Protein AF-A0A0L0F466-F1 (afdb_monomer_lite)

Radius of gyration: 26.69 Å; chains: 1; bounding box: 43×55×83 Å

pLDDT: mean 70.44, std 19.94, range [28.17, 93.19]

InterPro domains:
  IPR032691 Mon2/Sec7/BIG1-like, HUS domain [PF12783] (44-148)

Structure (mmCIF, N/CA/C/O backbone):
data_AF-A0A0L0F466-F1
#
_entry.id   AF-A0A0L0F466-F1
#
loop_
_atom_site.group_PDB
_atom_site.id
_atom_site.type_symbol
_atom_site.label_atom_id
_atom_site.label_alt_id
_atom_site.label_comp_id
_atom_site.label_asym_id
_atom_site.label_entity_id
_atom_site.label_seq_id
_atom_site.pdbx_PDB_ins_code
_atom_site.Cartn_x
_atom_site.Cartn_y
_atom_site.Cartn_z
_atom_site.occupancy
_atom_site.B_iso_or_equiv
_atom_site.auth_seq_id
_atom_site.auth_comp_id
_atom_site.auth_asym_id
_atom_site.auth_atom_id
_atom_site.pdbx_PDB_model_num
ATOM 1 N N . MET A 1 1 ? -4.439 -43.661 -44.402 1.00 40.69 1 MET A N 1
ATOM 2 C CA . MET A 1 1 ? -5.051 -43.065 -43.198 1.00 40.69 1 MET A CA 1
ATOM 3 C C . MET A 1 1 ? -5.088 -41.559 -43.427 1.00 40.69 1 MET A C 1
ATOM 5 O O . MET A 1 1 ? -4.036 -40.973 -43.635 1.00 40.69 1 MET A O 1
ATOM 9 N N . GLN A 1 2 ? -6.296 -41.020 -43.601 1.00 36.75 2 GLN A N 1
ATOM 10 C CA . GLN A 1 2 ? -6.649 -39.651 -44.020 1.00 36.75 2 GLN A CA 1
ATOM 11 C C . GLN A 1 2 ? -6.375 -38.595 -42.943 1.00 36.75 2 GLN A C 1
ATOM 13 O O . GLN A 1 2 ? -6.611 -38.910 -41.785 1.00 36.75 2 GLN A O 1
ATOM 18 N N . VAL A 1 3 ? -6.017 -37.370 -43.368 1.00 34.59 3 VAL A N 1
ATOM 19 C CA . VAL A 1 3 ? -6.655 -36.046 -43.090 1.00 34.59 3 VAL A CA 1
ATOM 20 C C . VAL A 1 3 ? -6.092 -35.108 -44.192 1.00 34.59 3 VAL A C 1
ATOM 22 O O . VAL A 1 3 ? -4.880 -34.957 -44.248 1.00 34.59 3 VAL A O 1
ATOM 25 N N . LEU A 1 4 ? -6.740 -34.657 -45.279 1.00 29.91 4 LEU A N 1
ATOM 26 C CA . LEU A 1 4 ? -8.003 -33.949 -45.577 1.00 29.91 4 LEU 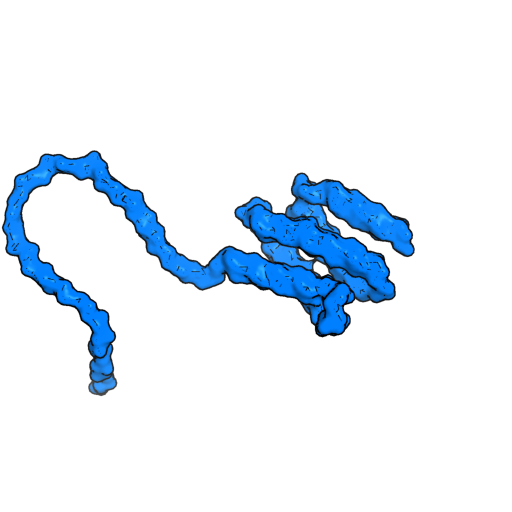A CA 1
ATOM 27 C C . LEU A 1 4 ? -8.074 -32.492 -45.033 1.00 29.91 4 LEU A C 1
ATOM 29 O O . LEU A 1 4 ? -8.468 -32.329 -43.891 1.00 29.91 4 LEU A O 1
ATOM 33 N N . ILE A 1 5 ? -7.669 -31.516 -45.888 1.00 33.56 5 ILE A N 1
ATOM 34 C CA . ILE A 1 5 ? -8.122 -30.098 -46.119 1.00 33.56 5 ILE A CA 1
ATOM 35 C C . ILE A 1 5 ? -8.598 -29.252 -44.911 1.00 33.56 5 ILE A C 1
ATOM 37 O O . ILE A 1 5 ? -9.363 -29.721 -44.089 1.00 33.56 5 ILE A O 1
ATOM 41 N N . GLU A 1 6 ? -8.188 -27.984 -44.757 1.00 31.42 6 GLU A N 1
ATOM 42 C CA . GLU A 1 6 ? -8.747 -26.835 -45.501 1.00 31.42 6 GLU A CA 1
ATOM 43 C C . GLU A 1 6 ? -7.769 -25.646 -45.657 1.00 31.42 6 GLU A C 1
ATOM 45 O O . GLU A 1 6 ? -7.106 -25.206 -44.719 1.00 31.42 6 GLU A O 1
ATOM 50 N N . THR A 1 7 ? -7.726 -25.111 -46.878 1.00 37.72 7 THR A N 1
ATOM 51 C CA . THR A 1 7 ? -7.320 -23.740 -47.249 1.00 37.72 7 THR A CA 1
ATOM 52 C C . THR A 1 7 ? -8.354 -22.711 -46.773 1.00 37.72 7 THR A C 1
ATOM 54 O O . THR A 1 7 ? -9.512 -23.077 -46.614 1.00 37.72 7 THR A O 1
ATOM 57 N N . VAL A 1 8 ? -7.979 -21.442 -46.552 1.00 33.12 8 VAL A N 1
ATOM 58 C CA . VAL A 1 8 ? -8.375 -20.201 -47.288 1.00 33.12 8 VAL A CA 1
ATOM 59 C C . VAL A 1 8 ? -8.059 -19.049 -46.289 1.00 33.12 8 VAL A C 1
ATOM 61 O O . VAL A 1 8 ? -8.290 -19.244 -45.103 1.00 33.12 8 VAL A O 1
ATOM 64 N N . ASP A 1 9 ? -7.372 -17.927 -46.539 1.00 32.81 9 ASP A N 1
ATOM 65 C CA . ASP A 1 9 ? -7.296 -16.918 -47.609 1.00 32.81 9 ASP A CA 1
ATOM 66 C C . ASP A 1 9 ? -5.821 -16.452 -47.735 1.00 32.81 9 ASP A C 1
ATOM 68 O O . ASP A 1 9 ? -5.138 -16.269 -46.733 1.00 32.81 9 ASP A O 1
ATOM 72 N N . GLY A 1 10 ? -5.189 -16.286 -48.896 1.00 37.22 10 GLY A N 1
ATOM 73 C CA . GLY A 1 10 ? -5.613 -15.414 -49.984 1.00 37.22 10 GLY A CA 1
ATOM 74 C C . GLY A 1 10 ? -4.579 -14.294 -50.175 1.00 37.22 10 GLY A C 1
ATOM 75 O O . GLY A 1 10 ? -4.835 -13.165 -49.789 1.00 37.22 10 GLY A O 1
ATOM 76 N N . VAL A 1 11 ? -3.415 -14.587 -50.774 1.00 33.62 11 VAL A N 1
ATOM 77 C CA . VAL A 1 11 ? -2.573 -13.566 -51.430 1.00 33.62 11 VAL A CA 1
ATOM 78 C C . VAL A 1 11 ? -1.942 -14.174 -52.680 1.00 33.62 11 VAL A C 1
ATOM 80 O O . VAL A 1 11 ? -1.191 -15.145 -52.629 1.00 33.62 11 VAL A O 1
ATOM 83 N N . VAL A 1 12 ? -2.297 -13.582 -53.815 1.00 31.33 12 VAL A N 1
ATOM 84 C CA . VAL A 1 12 ? -1.764 -13.847 -55.149 1.00 31.33 12 VAL A CA 1
ATOM 85 C C . VAL A 1 12 ? -0.280 -13.465 -55.177 1.00 31.33 12 VAL A C 1
ATOM 87 O O . VAL A 1 12 ? 0.053 -12.297 -55.001 1.00 31.33 12 VAL A O 1
ATOM 90 N N . VAL A 1 13 ? 0.616 -14.424 -55.425 1.00 32.06 13 VAL A N 1
ATOM 91 C CA . VAL A 1 13 ? 2.004 -14.126 -55.818 1.00 32.06 13 VAL A CA 1
ATOM 92 C C . VAL A 1 13 ? 2.038 -14.061 -57.337 1.00 32.06 13 VAL A C 1
ATOM 94 O O . VAL A 1 13 ? 2.039 -15.087 -58.018 1.00 32.06 13 VAL A O 1
ATOM 97 N N . GLN A 1 14 ? 2.027 -12.843 -57.870 1.00 32.72 14 GLN A N 1
ATOM 98 C CA . GLN A 1 14 ? 2.273 -12.605 -59.285 1.00 32.72 14 GLN A CA 1
ATOM 99 C C . GLN A 1 14 ? 3.790 -12.643 -59.520 1.00 32.72 14 GLN A C 1
ATOM 101 O O . GLN A 1 14 ? 4.561 -11.936 -58.876 1.00 32.72 14 GLN A O 1
ATOM 106 N N . LYS A 1 15 ? 4.194 -13.563 -60.393 1.00 32.97 15 LYS A N 1
ATOM 107 C CA . LYS A 1 15 ? 5.560 -13.839 -60.841 1.00 32.97 15 LYS A CA 1
ATOM 108 C C . LYS A 1 15 ? 5.923 -12.858 -61.954 1.00 32.97 15 LYS A C 1
ATOM 110 O O . LYS A 1 15 ? 5.103 -12.717 -62.845 1.00 32.97 15 LYS A O 1
ATOM 115 N N . ASP A 1 16 ? 7.133 -12.296 -61.934 1.00 28.17 16 ASP A N 1
ATOM 116 C CA . ASP A 1 16 ? 7.931 -12.034 -63.141 1.00 28.17 16 ASP A CA 1
ATOM 117 C C . ASP A 1 16 ? 9.422 -11.850 -62.787 1.00 28.17 16 ASP A C 1
ATOM 119 O O . ASP A 1 16 ? 9.789 -11.323 -61.740 1.00 28.17 16 ASP A O 1
ATOM 123 N N . SER A 1 17 ? 10.283 -12.375 -63.652 1.00 31.73 17 SER A N 1
ATOM 124 C CA . SER A 1 17 ? 11.758 -12.386 -63.630 1.00 31.73 17 SER A CA 1
ATOM 125 C C . SER A 1 17 ? 12.203 -12.439 -65.110 1.00 31.73 17 SER A C 1
ATOM 127 O O . SER A 1 17 ? 11.373 -12.932 -65.886 1.00 31.73 17 SER A O 1
ATOM 129 N N . PRO A 1 18 ? 13.431 -12.076 -65.574 1.00 40.53 18 PRO A N 1
ATOM 130 C CA . PRO A 1 18 ? 14.660 -11.574 -64.910 1.00 40.53 18 PRO A CA 1
ATOM 131 C C . PRO A 1 18 ? 15.395 -10.390 -65.647 1.00 40.53 18 PRO A C 1
ATOM 133 O O . PRO A 1 18 ? 14.972 -9.982 -66.723 1.00 40.53 18 PRO A O 1
ATOM 136 N N . ALA A 1 19 ? 16.550 -9.952 -65.092 1.00 33.25 19 ALA A N 1
ATOM 137 C CA . ALA A 1 19 ? 17.645 -9.095 -65.642 1.00 33.25 19 ALA A CA 1
ATOM 138 C C . ALA A 1 19 ? 17.326 -7.592 -65.892 1.00 33.25 19 ALA A C 1
ATOM 140 O O . ALA A 1 19 ? 16.245 -7.269 -66.356 1.00 33.25 19 ALA A O 1
ATOM 141 N N . ASP A 1 20 ? 18.165 -6.586 -65.606 1.00 28.98 20 ASP A N 1
ATOM 142 C CA . ASP A 1 20 ? 19.630 -6.475 -65.658 1.00 28.98 20 ASP A CA 1
ATOM 143 C C . ASP A 1 20 ? 20.143 -5.270 -64.806 1.00 28.98 20 ASP A C 1
ATOM 145 O O . ASP A 1 20 ? 19.357 -4.440 -64.348 1.00 28.98 20 ASP A O 1
ATOM 149 N N . ASP A 1 21 ? 21.460 -5.207 -64.613 1.00 34.38 21 ASP A N 1
ATOM 150 C CA . ASP A 1 21 ? 22.327 -4.323 -63.804 1.00 34.38 21 ASP A CA 1
ATOM 151 C C . ASP A 1 21 ? 21.976 -2.826 -63.562 1.00 34.38 21 ASP A C 1
ATOM 153 O O . ASP A 1 21 ? 21.969 -2.010 -64.485 1.00 34.38 21 ASP A O 1
ATOM 157 N N . HIS A 1 22 ? 21.954 -2.401 -62.283 1.00 43.94 22 HIS A N 1
ATOM 158 C CA . HIS A 1 22 ? 22.685 -1.197 -61.827 1.00 43.94 22 HIS A CA 1
ATOM 159 C C . HIS A 1 22 ? 22.869 -1.162 -60.298 1.00 43.94 22 HIS A C 1
ATOM 161 O O . HIS A 1 22 ? 21.910 -1.115 -59.528 1.00 43.94 22 HIS A O 1
ATOM 167 N N . ILE A 1 23 ? 24.132 -1.173 -59.870 1.00 46.81 23 ILE A N 1
ATOM 168 C CA . ILE A 1 23 ? 24.581 -0.925 -58.498 1.00 46.81 23 ILE A CA 1
ATOM 169 C C . ILE A 1 23 ? 24.610 0.592 -58.300 1.00 46.81 23 ILE A C 1
ATOM 171 O O . ILE A 1 23 ? 25.372 1.245 -58.997 1.00 46.81 23 ILE A O 1
ATOM 175 N N . ASP A 1 24 ? 23.793 1.123 -57.384 1.00 37.56 24 ASP A N 1
ATOM 176 C CA . ASP A 1 24 ? 24.102 2.306 -56.557 1.00 37.56 24 ASP A CA 1
ATOM 177 C C . ASP A 1 24 ? 22.904 2.672 -55.659 1.00 37.56 24 ASP A C 1
ATOM 179 O O . ASP A 1 24 ? 22.042 3.456 -56.048 1.00 37.56 24 ASP A O 1
ATOM 183 N N . ASN A 1 25 ? 22.848 2.114 -54.440 1.00 35.22 25 ASN A N 1
ATOM 184 C CA . ASN A 1 25 ? 22.452 2.866 -53.237 1.00 35.22 25 ASN A CA 1
ATOM 185 C C . ASN A 1 25 ? 22.675 2.048 -51.950 1.00 35.22 25 ASN A C 1
ATOM 187 O O . ASN A 1 25 ? 21.807 1.312 -51.487 1.00 35.22 25 ASN A O 1
ATOM 191 N N . LEU A 1 26 ? 23.836 2.211 -51.316 1.00 46.94 26 LEU A N 1
ATOM 192 C CA . LEU A 1 26 ? 23.984 1.901 -49.894 1.00 46.94 26 LEU A CA 1
ATOM 193 C C . LEU A 1 26 ? 23.473 3.100 -49.095 1.00 46.94 26 LEU A C 1
ATOM 195 O O . LEU A 1 26 ? 24.264 3.970 -48.755 1.00 46.94 26 LEU A O 1
ATOM 199 N N . THR A 1 27 ? 22.167 3.153 -48.821 1.00 45.34 27 THR A N 1
ATOM 200 C CA . THR A 1 27 ? 21.555 3.661 -47.572 1.00 45.34 27 THR A CA 1
ATOM 201 C C . THR A 1 27 ? 20.065 3.303 -47.616 1.00 45.34 27 THR A C 1
ATOM 203 O O . THR A 1 27 ? 19.190 4.157 -47.747 1.00 45.34 27 THR A O 1
ATOM 206 N N . GLU A 1 28 ? 19.762 2.006 -47.557 1.00 37.12 28 GLU A N 1
ATOM 207 C CA . GLU A 1 28 ? 18.394 1.548 -47.333 1.00 37.12 28 GLU A CA 1
ATOM 208 C C . GLU A 1 28 ? 18.030 1.715 -45.859 1.00 37.12 28 GLU A C 1
ATOM 210 O O . GLU A 1 28 ? 18.729 1.277 -44.941 1.00 37.12 28 GLU A O 1
ATOM 215 N N . ALA A 1 29 ? 16.906 2.391 -45.657 1.00 46.16 29 ALA A N 1
ATOM 216 C CA . ALA A 1 29 ? 16.243 2.581 -44.391 1.00 46.16 29 ALA A CA 1
ATOM 217 C C . ALA A 1 29 ? 15.974 1.237 -43.700 1.00 46.16 29 ALA A C 1
ATOM 219 O O . ALA A 1 29 ? 14.990 0.566 -44.012 1.00 46.16 29 ALA A O 1
ATOM 220 N N . ASN A 1 30 ? 16.748 0.896 -42.665 1.00 40.25 30 ASN A N 1
ATOM 221 C CA . ASN A 1 30 ? 16.257 -0.041 -41.660 1.00 40.25 30 ASN A CA 1
ATOM 222 C C . ASN A 1 30 ? 15.293 0.700 -40.720 1.00 40.25 30 ASN A C 1
ATOM 224 O O . ASN A 1 30 ? 15.519 0.927 -39.533 1.00 40.25 30 ASN A O 1
ATOM 228 N N . SER A 1 31 ? 14.120 1.033 -41.258 1.00 47.00 31 SER A N 1
ATOM 229 C CA . SER A 1 31 ? 12.922 1.003 -40.431 1.00 47.00 31 SER A CA 1
ATOM 230 C C . SER A 1 31 ? 12.843 -0.420 -39.886 1.00 47.00 31 SER A C 1
ATOM 232 O O . SER A 1 31 ? 12.330 -1.344 -40.512 1.00 47.00 31 SER A O 1
ATOM 234 N N . THR A 1 32 ? 13.500 -0.614 -38.740 1.00 49.81 32 THR A N 1
ATOM 235 C CA . THR A 1 32 ? 13.446 -1.820 -37.939 1.00 49.81 32 THR A CA 1
ATOM 236 C C . THR A 1 32 ? 11.997 -1.878 -37.526 1.00 49.81 32 THR A C 1
ATOM 238 O O . THR A 1 32 ? 11.585 -1.297 -36.523 1.00 49.81 32 THR A O 1
ATOM 241 N N . THR A 1 33 ? 11.206 -2.504 -38.390 1.00 46.56 33 THR A N 1
ATOM 242 C CA . THR A 1 33 ? 9.888 -3.013 -38.102 1.00 46.56 33 THR A CA 1
ATOM 243 C C . THR A 1 33 ? 10.156 -3.980 -36.974 1.00 46.56 33 THR A C 1
ATOM 245 O O . THR A 1 33 ? 10.493 -5.143 -37.186 1.00 46.56 33 THR A O 1
ATOM 248 N N . ARG A 1 34 ? 10.143 -3.447 -35.747 1.00 47.97 34 ARG A N 1
ATOM 249 C CA . ARG A 1 34 ? 10.003 -4.243 -34.548 1.00 47.97 34 ARG A CA 1
ATOM 250 C C . ARG A 1 34 ? 8.692 -4.936 -34.807 1.00 47.97 34 ARG A C 1
ATOM 252 O O . ARG A 1 34 ? 7.635 -4.322 -34.685 1.00 47.97 34 ARG A O 1
ATOM 259 N N . VAL A 1 35 ? 8.780 -6.176 -35.270 1.00 49.06 35 VAL A N 1
ATOM 260 C CA . VAL A 1 35 ? 7.693 -7.119 -35.141 1.00 49.06 35 VAL A CA 1
ATOM 261 C C . VAL A 1 35 ? 7.334 -6.984 -33.671 1.00 49.06 35 VAL A C 1
ATOM 263 O O . VAL A 1 35 ? 8.128 -7.347 -32.802 1.00 49.06 35 VAL A O 1
ATOM 266 N N . GLN A 1 36 ? 6.219 -6.305 -33.389 1.00 55.16 36 GLN A N 1
ATOM 267 C CA . GLN A 1 36 ? 5.572 -6.355 -32.093 1.00 55.16 36 GLN A CA 1
ATOM 268 C C . GLN A 1 36 ? 5.073 -7.788 -32.005 1.00 55.16 36 GLN A C 1
ATOM 270 O O . GLN A 1 36 ? 3.907 -8.087 -32.242 1.00 55.16 36 GLN A O 1
ATOM 275 N N . LEU A 1 37 ? 6.018 -8.700 -31.790 1.00 49.97 37 LEU A N 1
ATOM 276 C CA . LEU A 1 37 ? 5.755 -10.015 -31.283 1.00 49.97 37 LEU A CA 1
ATOM 277 C C . LEU A 1 37 ? 5.101 -9.690 -29.954 1.00 49.97 37 LEU A C 1
ATOM 279 O O . LEU A 1 37 ? 5.775 -9.190 -29.058 1.00 49.97 37 LEU A O 1
ATOM 283 N N . GLY A 1 38 ? 3.770 -9.759 -29.926 1.00 52.84 38 GLY A N 1
ATOM 284 C CA . GLY A 1 38 ? 2.987 -9.456 -28.747 1.00 52.84 38 GLY A CA 1
ATOM 285 C C . GLY A 1 38 ? 3.490 -10.370 -27.653 1.00 52.84 38 GLY A C 1
ATOM 286 O O . GLY A 1 38 ? 3.106 -11.536 -27.605 1.00 52.84 38 GLY A O 1
ATOM 287 N N . GLU A 1 39 ? 4.413 -9.863 -26.840 1.00 57.25 39 GLU A N 1
ATOM 288 C CA . GLU A 1 39 ? 4.867 -10.565 -25.664 1.00 57.25 39 GLU A CA 1
ATOM 289 C C . GLU A 1 39 ? 3.603 -10.751 -24.828 1.00 57.25 39 GLU A C 1
ATOM 291 O O . GLU A 1 39 ? 2.926 -9.767 -24.495 1.00 57.25 39 GLU A O 1
ATOM 296 N N . PRO A 1 40 ? 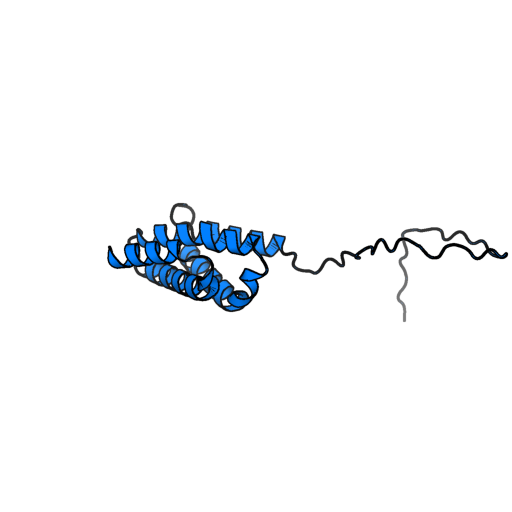3.186 -12.002 -24.575 1.00 52.56 40 PRO A N 1
ATOM 297 C CA . PRO A 1 40 ? 2.064 -12.224 -23.690 1.00 52.56 40 PRO A CA 1
ATOM 298 C C . PRO A 1 40 ? 2.470 -11.567 -22.366 1.00 52.56 40 PRO A C 1
ATOM 300 O O . PRO A 1 40 ? 3.575 -11.812 -21.896 1.00 52.56 40 PRO A O 1
ATOM 303 N N . TYR A 1 41 ? 1.613 -10.699 -21.820 1.00 58.94 41 TYR A N 1
ATOM 304 C CA . TYR A 1 41 ? 1.844 -9.846 -20.634 1.00 58.94 41 TYR A CA 1
ATOM 305 C C . TYR A 1 41 ? 2.506 -8.477 -20.902 1.00 58.94 41 TYR A C 1
ATOM 307 O O . TYR A 1 41 ? 3.639 -8.194 -20.528 1.00 58.94 41 TYR A O 1
ATOM 315 N N . ASN A 1 42 ? 1.720 -7.556 -21.464 1.00 73.56 42 ASN A N 1
ATOM 316 C CA . ASN A 1 42 ? 2.097 -6.150 -21.621 1.00 73.56 42 ASN A CA 1
ATOM 317 C C . ASN A 1 42 ? 2.184 -5.409 -20.266 1.00 73.56 42 ASN A C 1
ATOM 319 O O . ASN A 1 42 ? 1.320 -5.578 -19.404 1.00 73.56 42 ASN A O 1
ATOM 323 N N . LEU A 1 43 ? 3.147 -4.490 -20.121 1.00 79.88 43 LEU A N 1
ATOM 324 C CA . LEU A 1 43 ? 3.286 -3.574 -18.971 1.00 79.88 43 LEU A CA 1
ATOM 325 C C . LEU A 1 43 ? 1.971 -2.847 -18.566 1.00 79.88 43 LEU A C 1
ATOM 327 O O . LEU A 1 43 ? 1.699 -2.730 -17.370 1.00 79.88 43 LEU A O 1
ATOM 331 N N . PRO A 1 44 ? 1.103 -2.413 -19.507 1.00 82.75 44 PRO A N 1
ATOM 332 C CA . PRO A 1 44 ? -0.255 -1.950 -19.209 1.00 82.75 44 PRO A CA 1
ATOM 333 C C . PRO A 1 44 ? -1.106 -2.899 -18.357 1.00 82.75 44 PRO A C 1
ATOM 335 O O . PRO A 1 44 ? -1.812 -2.432 -17.470 1.00 82.75 44 PRO A O 1
ATOM 338 N N . CYS A 1 45 ? -1.033 -4.213 -18.584 1.00 85.38 45 CYS A N 1
ATOM 339 C CA . CYS A 1 45 ? -1.794 -5.196 -17.809 1.00 85.38 45 CYS A CA 1
ATOM 340 C C . CYS A 1 45 ? -1.338 -5.202 -16.347 1.00 85.38 45 CYS A C 1
ATOM 342 O O . CYS A 1 45 ? -2.157 -5.131 -15.433 1.00 85.38 45 CYS A O 1
ATOM 344 N N . LEU A 1 46 ? -0.020 -5.184 -16.127 1.00 84.81 46 LEU A N 1
ATOM 345 C CA . LEU A 1 46 ? 0.552 -5.100 -14.788 1.00 84.81 46 LEU A CA 1
ATOM 346 C C . LEU A 1 46 ? 0.125 -3.804 -14.089 1.00 84.81 46 LEU A C 1
ATOM 348 O O . LEU A 1 46 ? -0.283 -3.828 -12.931 1.00 84.81 46 LEU A O 1
ATOM 352 N N . ARG A 1 47 ? 0.137 -2.676 -14.808 1.00 85.81 47 ARG A N 1
ATOM 353 C CA . ARG A 1 47 ? -0.345 -1.396 -14.279 1.00 85.81 47 ARG A CA 1
ATOM 354 C C . ARG A 1 47 ? -1.805 -1.477 -13.831 1.00 85.81 47 ARG A C 1
ATOM 356 O O . ARG A 1 47 ? -2.123 -1.004 -12.744 1.00 85.81 47 ARG A O 1
ATOM 363 N N . GLU A 1 48 ? -2.681 -2.055 -14.647 1.00 87.75 48 GLU A N 1
ATOM 364 C CA . GLU A 1 48 ? -4.098 -2.205 -14.301 1.00 87.75 48 GLU A CA 1
ATOM 365 C C . GLU A 1 48 ? -4.306 -3.161 -13.123 1.00 87.75 48 GLU A C 1
ATOM 367 O O . GLU A 1 48 ? -5.131 -2.872 -12.261 1.00 87.75 48 GLU A O 1
ATOM 372 N N . LEU A 1 49 ? -3.517 -4.236 -13.022 1.00 88.69 49 LEU A N 1
ATOM 373 C CA . LEU A 1 49 ? -3.543 -5.128 -11.863 1.00 88.69 49 LEU A CA 1
ATOM 374 C C . LEU A 1 49 ? -3.175 -4.380 -10.579 1.00 88.69 49 LEU A C 1
ATOM 376 O O . LEU A 1 49 ? -3.909 -4.445 -9.598 1.00 88.69 49 LEU A O 1
ATOM 380 N N . PHE A 1 50 ? -2.073 -3.630 -10.583 1.00 87.75 50 PHE A N 1
ATOM 381 C CA . PHE A 1 50 ? -1.679 -2.841 -9.418 1.00 87.75 50 PHE A CA 1
ATOM 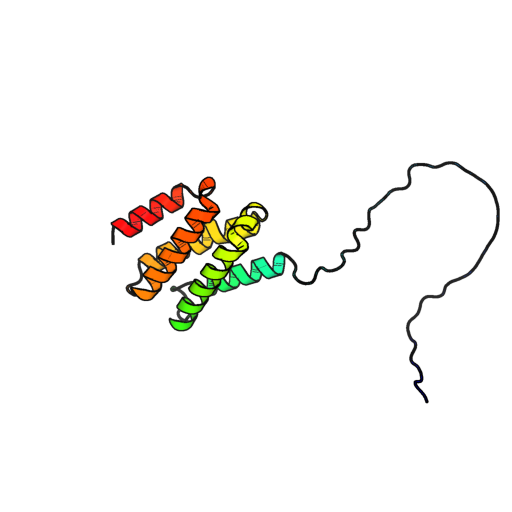382 C C . PHE A 1 50 ? -2.691 -1.741 -9.098 1.00 87.75 50 PHE A C 1
ATOM 384 O O . PHE A 1 50 ? -2.972 -1.512 -7.923 1.00 87.75 50 PHE A O 1
ATOM 391 N N . ARG A 1 51 ? -3.286 -1.097 -10.109 1.00 87.50 51 ARG A N 1
ATOM 392 C CA . ARG A 1 51 ? -4.378 -0.133 -9.914 1.00 87.50 51 ARG A CA 1
ATOM 393 C C . ARG A 1 51 ? -5.587 -0.792 -9.253 1.00 87.50 51 ARG A C 1
ATOM 395 O O . ARG A 1 51 ? -6.097 -0.255 -8.279 1.00 87.50 51 ARG A O 1
ATOM 402 N N . PHE A 1 52 ? -6.005 -1.957 -9.740 1.00 90.12 52 PHE A N 1
ATOM 403 C CA . PHE A 1 52 ? -7.110 -2.715 -9.160 1.00 90.12 52 PHE A CA 1
ATOM 404 C C . PHE A 1 52 ? -6.818 -3.115 -7.713 1.00 90.12 52 PHE A C 1
ATOM 406 O O . PHE A 1 52 ? -7.635 -2.851 -6.838 1.00 90.12 52 PHE A O 1
ATOM 413 N N . LEU A 1 53 ? -5.636 -3.675 -7.439 1.00 87.94 53 LEU A N 1
ATOM 414 C CA . LEU A 1 53 ? -5.223 -4.029 -6.079 1.00 87.94 53 LEU A CA 1
ATOM 415 C C . LEU A 1 53 ? -5.208 -2.807 -5.157 1.00 87.94 53 LEU A C 1
ATOM 417 O O . LEU A 1 53 ? -5.608 -2.900 -4.006 1.00 87.94 53 LEU A O 1
ATOM 421 N N . THR A 1 54 ? -4.787 -1.658 -5.678 1.00 86.19 54 THR A N 1
ATOM 422 C CA . THR A 1 54 ? -4.759 -0.384 -4.958 1.00 86.19 54 THR A CA 1
ATOM 423 C C . THR A 1 54 ? -6.170 0.121 -4.623 1.00 86.19 54 THR A C 1
ATOM 425 O O . THR A 1 54 ? -6.397 0.596 -3.518 1.00 86.19 54 THR A O 1
ATOM 428 N N . THR A 1 55 ? -7.145 -0.048 -5.519 1.00 86.19 55 THR A N 1
ATOM 429 C CA . THR A 1 55 ? -8.564 0.228 -5.224 1.00 86.19 55 THR A CA 1
ATOM 430 C C . THR A 1 55 ? -9.159 -0.791 -4.247 1.00 86.19 55 THR A C 1
ATOM 432 O O . THR A 1 55 ? -9.944 -0.428 -3.378 1.00 86.19 55 THR A O 1
ATOM 435 N N . LEU A 1 56 ? -8.749 -2.059 -4.339 1.00 86.44 56 LEU A N 1
ATOM 436 C CA . LEU A 1 56 ? -9.223 -3.139 -3.470 1.00 86.44 56 LEU A CA 1
ATOM 437 C C . LEU A 1 56 ? -8.780 -2.972 -2.009 1.00 86.44 56 LEU A C 1
ATOM 439 O O . LEU A 1 56 ? -9.421 -3.521 -1.121 1.00 86.44 56 LEU A O 1
ATOM 443 N N . ILE A 1 57 ? -7.685 -2.247 -1.754 1.00 84.06 57 ILE A N 1
ATOM 444 C CA . ILE A 1 57 ? -7.193 -1.950 -0.399 1.00 84.06 57 ILE A CA 1
ATOM 445 C C . ILE A 1 57 ? -7.760 -0.650 0.187 1.00 84.06 57 ILE A C 1
ATOM 447 O O . ILE A 1 57 ? -7.365 -0.287 1.295 1.00 84.06 57 ILE A O 1
ATOM 451 N N . ASP A 1 58 ? -8.647 0.058 -0.522 1.00 83.06 58 ASP A N 1
ATOM 452 C CA . ASP A 1 58 ? -9.259 1.291 -0.027 1.00 83.06 58 ASP A CA 1
ATOM 453 C C . ASP A 1 58 ? -10.334 0.982 1.031 1.00 83.06 58 ASP A C 1
ATOM 455 O O . ASP A 1 58 ? -11.395 0.458 0.680 1.00 83.06 58 ASP A O 1
ATOM 459 N N . PRO A 1 59 ? -10.120 1.326 2.319 1.00 74.19 59 PRO A N 1
ATOM 460 C CA . PRO A 1 59 ? -11.123 1.115 3.360 1.00 74.19 59 PRO A CA 1
ATOM 461 C C . PRO A 1 59 ? -12.277 2.129 3.297 1.00 74.19 59 PRO A C 1
ATOM 463 O O . PRO A 1 59 ? -13.200 2.041 4.104 1.00 74.19 59 PRO A O 1
ATOM 466 N N . LYS A 1 60 ? -12.211 3.139 2.416 1.00 71.50 60 LYS A N 1
ATOM 467 C CA . LYS A 1 60 ? -13.275 4.140 2.239 1.00 71.50 60 LYS A CA 1
ATOM 468 C C . LYS A 1 60 ? -14.405 3.640 1.352 1.00 71.50 60 LYS A C 1
ATOM 470 O O . LYS A 1 60 ? -15.480 4.236 1.384 1.00 71.50 60 LYS A O 1
ATOM 475 N N . ASP A 1 61 ? -14.157 2.598 0.567 1.00 76.12 61 ASP A N 1
ATOM 476 C CA . ASP A 1 61 ? -15.177 1.981 -0.264 1.00 76.12 61 ASP A CA 1
ATOM 477 C C . ASP A 1 61 ? -15.988 0.979 0.585 1.00 76.12 61 ASP A C 1
ATOM 479 O O . ASP A 1 61 ? -15.428 -0.023 1.043 1.00 76.12 61 ASP A O 1
ATOM 483 N N . PRO A 1 62 ? -17.282 1.243 0.850 1.00 68.44 62 PRO A N 1
ATOM 484 C CA . PRO A 1 62 ? -18.119 0.369 1.669 1.00 68.44 62 PRO A CA 1
ATOM 485 C C . PRO A 1 62 ? -18.369 -1.008 1.038 1.00 68.44 62 PRO A C 1
ATOM 487 O O . PRO A 1 62 ? -18.777 -1.921 1.758 1.00 68.44 62 PRO A O 1
ATOM 490 N N . ASP A 1 63 ? -18.108 -1.182 -0.261 1.00 74.25 63 ASP A N 1
ATOM 491 C CA . ASP A 1 63 ? -18.251 -2.471 -0.942 1.00 74.25 63 ASP A CA 1
ATOM 492 C C . ASP A 1 63 ? -17.074 -3.423 -0.640 1.00 74.25 63 ASP A C 1
ATOM 494 O O . ASP A 1 63 ? -17.191 -4.647 -0.775 1.00 74.25 63 ASP A O 1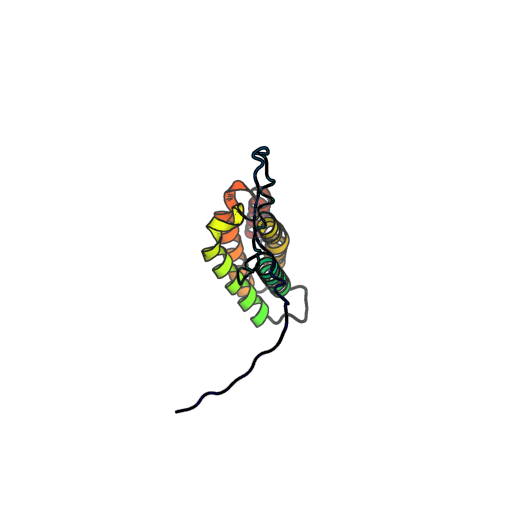
ATOM 498 N N . ASN A 1 64 ? -15.943 -2.890 -0.162 1.00 80.06 64 ASN A N 1
ATOM 499 C CA . ASN A 1 64 ? -14.766 -3.681 0.178 1.00 80.06 64 ASN A CA 1
ATOM 500 C C . ASN A 1 64 ? -14.925 -4.356 1.546 1.00 80.06 64 ASN A C 1
ATOM 502 O O . ASN A 1 64 ? -14.737 -3.762 2.609 1.00 80.06 64 ASN A O 1
ATOM 506 N N . THR A 1 65 ? -15.210 -5.658 1.529 1.00 84.88 65 THR A N 1
ATOM 507 C CA . THR A 1 65 ? -15.232 -6.461 2.759 1.00 84.88 65 THR A CA 1
ATOM 508 C C . THR A 1 65 ? -13.843 -6.548 3.409 1.00 84.88 65 THR A C 1
ATOM 510 O O . THR A 1 65 ? -12.809 -6.559 2.742 1.00 84.88 65 THR A O 1
ATOM 513 N N . ASP A 1 66 ? -13.799 -6.725 4.729 1.00 82.38 66 ASP A N 1
ATOM 514 C CA . ASP A 1 66 ? -12.553 -6.908 5.496 1.00 82.38 66 ASP A CA 1
ATOM 515 C C . ASP A 1 66 ? -11.698 -8.100 4.994 1.00 82.38 66 ASP A C 1
ATOM 517 O O . ASP A 1 66 ? -10.468 -8.088 5.070 1.00 82.38 66 ASP A O 1
ATOM 521 N N . GLY A 1 67 ? -12.331 -9.122 4.401 1.00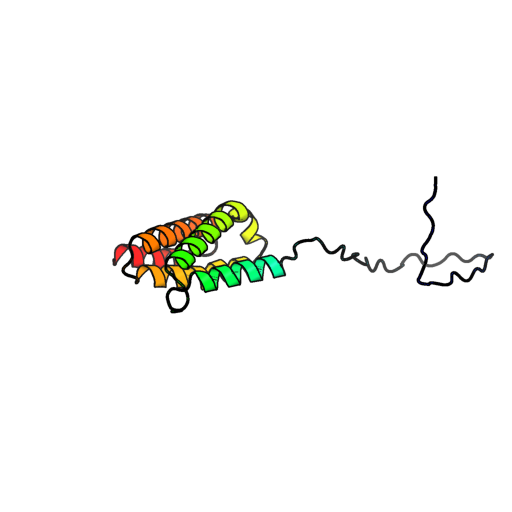 86.19 67 GLY A N 1
ATOM 522 C CA . GLY A 1 67 ? -11.636 -10.218 3.716 1.00 86.19 67 GLY A CA 1
ATOM 523 C C . GLY A 1 67 ? -10.932 -9.787 2.424 1.00 86.19 67 GLY A C 1
ATOM 524 O O . GLY A 1 67 ? -9.794 -10.193 2.190 1.00 86.19 67 GLY A O 1
ATOM 525 N N . MET A 1 68 ? -11.574 -8.937 1.619 1.00 87.81 68 MET A N 1
ATOM 526 C CA . MET A 1 68 ? -11.005 -8.379 0.386 1.00 87.81 68 MET A CA 1
ATOM 527 C C . MET A 1 68 ? -9.839 -7.436 0.684 1.00 87.81 68 MET A C 1
ATOM 529 O O . MET A 1 68 ? -8.791 -7.564 0.053 1.00 87.81 68 MET A O 1
ATOM 533 N N . LEU A 1 69 ? -9.973 -6.580 1.705 1.00 87.56 69 LEU A N 1
ATOM 534 C CA . LEU A 1 69 ? -8.895 -5.701 2.172 1.00 87.56 69 LEU A CA 1
ATOM 535 C C . LEU A 1 69 ? -7.665 -6.514 2.594 1.00 87.56 69 LEU A C 1
ATOM 537 O O . LEU A 1 69 ? -6.552 -6.255 2.133 1.00 87.56 69 LEU A O 1
ATOM 541 N N . ARG A 1 70 ? -7.855 -7.548 3.430 1.00 88.81 70 ARG A N 1
ATOM 542 C CA . ARG A 1 70 ? -6.759 -8.442 3.839 1.00 88.81 70 ARG A CA 1
ATOM 543 C C . ARG A 1 70 ? -6.085 -9.109 2.645 1.00 88.81 70 ARG A C 1
ATOM 545 O O . ARG A 1 70 ? -4.857 -9.109 2.575 1.00 88.81 70 ARG A O 1
ATOM 552 N N . LEU A 1 71 ? -6.875 -9.660 1.723 1.00 91.56 71 LEU A N 1
ATOM 553 C CA . LEU A 1 71 ? -6.358 -10.336 0.537 1.00 91.56 71 LEU A CA 1
ATOM 554 C C . LEU A 1 71 ? -5.571 -9.368 -0.357 1.00 91.56 71 LEU A C 1
ATOM 556 O O . LEU A 1 71 ? -4.456 -9.687 -0.761 1.00 91.56 71 LEU A O 1
ATOM 560 N N . GLY A 1 72 ? -6.105 -8.172 -0.616 1.00 90.88 72 GLY A N 1
ATOM 561 C CA . GLY A 1 72 ? -5.450 -7.147 -1.427 1.00 90.88 72 GLY A CA 1
ATOM 562 C C . GLY A 1 72 ? -4.101 -6.718 -0.849 1.00 90.88 72 GLY A C 1
ATOM 563 O O . GLY A 1 72 ? -3.099 -6.707 -1.566 1.00 90.88 72 GLY A O 1
ATOM 564 N N . ILE A 1 73 ? -4.042 -6.453 0.463 1.00 89.25 73 ILE A N 1
ATOM 565 C CA . ILE A 1 73 ? -2.794 -6.067 1.141 1.00 89.25 73 ILE A CA 1
ATOM 566 C C . ILE A 1 73 ? -1.770 -7.214 1.092 1.00 89.25 73 ILE A C 1
ATOM 568 O O . ILE A 1 73 ? -0.585 -6.976 0.849 1.00 89.25 73 ILE A O 1
ATOM 572 N N . GLN A 1 74 ? -2.201 -8.465 1.284 1.00 92.00 74 GLN A N 1
ATOM 573 C CA . GLN A 1 74 ? -1.316 -9.631 1.203 1.00 92.00 74 GLN A CA 1
ATOM 574 C C . GLN A 1 74 ? -0.758 -9.843 -0.208 1.00 92.00 74 GLN A C 1
ATOM 576 O O . GLN A 1 74 ? 0.447 -10.046 -0.356 1.00 92.00 74 GLN A O 1
ATOM 581 N N . LEU A 1 75 ? -1.598 -9.743 -1.240 1.00 93.19 75 LEU A N 1
ATOM 582 C CA . LEU A 1 75 ? -1.167 -9.873 -2.633 1.00 93.19 75 LEU A CA 1
ATOM 583 C C . LEU A 1 75 ? -0.184 -8.768 -3.028 1.00 93.19 75 LEU A C 1
ATOM 585 O O . LEU A 1 75 ? 0.845 -9.065 -3.630 1.00 93.19 75 LEU A O 1
ATOM 589 N N . LEU A 1 76 ? -0.446 -7.516 -2.636 1.00 90.38 76 LEU A N 1
ATOM 590 C CA . LEU A 1 76 ? 0.496 -6.415 -2.852 1.00 90.38 76 LEU A CA 1
ATOM 591 C C . LEU A 1 76 ? 1.818 -6.641 -2.123 1.00 90.38 76 LEU A C 1
ATOM 593 O O . LEU A 1 76 ? 2.871 -6.357 -2.684 1.00 90.38 76 LEU A O 1
ATOM 597 N N . THR A 1 77 ? 1.783 -7.193 -0.909 1.00 91.56 77 THR A N 1
ATOM 598 C CA . THR A 1 77 ? 3.005 -7.506 -0.154 1.00 91.56 77 THR A CA 1
ATOM 599 C C . THR A 1 77 ? 3.868 -8.506 -0.911 1.00 91.56 77 THR A C 1
ATOM 601 O O . THR A 1 77 ? 5.040 -8.231 -1.148 1.00 91.56 77 THR A O 1
ATOM 604 N N . VAL A 1 78 ? 3.283 -9.620 -1.362 1.00 92.88 78 VAL A N 1
ATOM 605 C CA . VAL A 1 78 ? 4.009 -10.640 -2.138 1.00 92.88 78 VAL A CA 1
ATOM 606 C C . VAL A 1 78 ? 4.511 -10.065 -3.464 1.00 92.88 78 VAL A C 1
ATOM 608 O O . VAL A 1 78 ? 5.654 -10.300 -3.847 1.00 92.88 78 VAL A O 1
ATOM 611 N N . ALA A 1 79 ? 3.690 -9.270 -4.153 1.00 90.31 79 ALA A N 1
ATOM 612 C CA . ALA A 1 79 ? 4.080 -8.641 -5.409 1.00 90.31 79 ALA A CA 1
ATOM 613 C C . ALA A 1 79 ? 5.276 -7.695 -5.228 1.00 90.31 79 ALA A C 1
ATOM 615 O O . ALA A 1 79 ? 6.212 -7.741 -6.023 1.00 90.31 79 ALA A O 1
ATOM 616 N N . VAL A 1 80 ? 5.276 -6.868 -4.177 1.00 87.81 80 VAL A N 1
ATOM 617 C CA . VAL A 1 80 ? 6.381 -5.943 -3.892 1.00 87.81 80 VAL A CA 1
ATOM 618 C C . VAL A 1 80 ? 7.639 -6.684 -3.437 1.00 87.81 80 VAL A C 1
ATOM 620 O O . VAL A 1 80 ? 8.743 -6.271 -3.779 1.00 87.81 80 VAL A O 1
ATOM 623 N N . GLU A 1 81 ? 7.490 -7.790 -2.710 1.00 89.44 81 GLU A N 1
ATOM 624 C CA . GLU A 1 81 ? 8.608 -8.623 -2.255 1.00 89.44 81 GLU A CA 1
ATOM 625 C C . GLU A 1 81 ? 9.346 -9.273 -3.434 1.00 89.44 81 GLU A C 1
ATOM 627 O O . GLU A 1 81 ? 10.574 -9.284 -3.469 1.00 89.44 81 GLU A O 1
ATOM 632 N N . VAL A 1 82 ? 8.600 -9.749 -4.435 1.00 89.44 82 VAL A N 1
ATOM 633 C CA . VAL A 1 82 ? 9.160 -10.420 -5.618 1.00 89.44 82 VAL A CA 1
ATOM 634 C C . VAL A 1 82 ? 9.636 -9.421 -6.674 1.00 89.44 82 VAL A C 1
ATOM 636 O O . VAL A 1 82 ? 10.741 -9.549 -7.196 1.00 89.44 82 VAL A O 1
ATOM 639 N N . ALA A 1 83 ? 8.820 -8.416 -7.000 1.00 84.69 83 ALA A N 1
ATOM 640 C CA . ALA A 1 83 ? 9.116 -7.444 -8.057 1.00 84.69 83 ALA A CA 1
ATOM 641 C C . ALA A 1 83 ? 9.939 -6.241 -7.568 1.00 84.69 83 ALA A C 1
ATOM 643 O O . ALA A 1 83 ? 10.282 -5.365 -8.362 1.00 84.69 83 ALA A O 1
ATOM 644 N N . GLY A 1 84 ? 10.276 -6.204 -6.276 1.00 81.88 84 GLY A N 1
ATOM 645 C CA . GLY A 1 84 ? 10.979 -5.112 -5.609 1.00 81.88 84 GLY A CA 1
ATOM 646 C C . GLY A 1 84 ? 12.151 -4.510 -6.399 1.00 81.88 84 GLY A C 1
ATOM 647 O O . GLY A 1 84 ? 12.158 -3.301 -6.644 1.00 81.88 84 GLY A O 1
ATOM 648 N N . PRO A 1 85 ? 13.116 -5.334 -6.848 1.00 81.06 85 PRO A N 1
ATOM 649 C CA . PRO A 1 85 ? 14.290 -4.871 -7.588 1.00 81.06 85 PRO A CA 1
ATOM 650 C C . PRO A 1 85 ? 13.985 -4.262 -8.963 1.00 81.06 85 PRO A C 1
ATOM 652 O O . PRO A 1 85 ? 14.793 -3.488 -9.461 1.00 81.06 85 PRO A O 1
ATOM 655 N N . LEU A 1 86 ? 12.838 -4.600 -9.563 1.00 82.25 86 LEU A N 1
ATOM 656 C CA . LEU A 1 86 ? 12.463 -4.205 -10.925 1.00 82.25 86 LEU A CA 1
ATOM 657 C C . LEU A 1 86 ? 11.654 -2.899 -10.963 1.00 82.25 86 LEU A C 1
ATOM 659 O O . LEU A 1 86 ? 11.573 -2.256 -12.005 1.00 82.25 86 LEU A O 1
ATOM 663 N N . PHE A 1 87 ? 11.059 -2.456 -9.848 1.00 80.81 87 PHE A N 1
ATOM 664 C CA . PHE A 1 87 ? 10.273 -1.211 -9.826 1.00 80.81 87 PHE A CA 1
ATOM 665 C C . PHE A 1 87 ? 11.025 0.054 -10.266 1.00 80.81 87 PHE A C 1
ATOM 667 O O . PHE A 1 87 ? 10.386 0.892 -10.907 1.00 80.81 87 PHE A O 1
ATOM 674 N N . PRO A 1 88 ? 12.331 0.238 -9.977 1.00 77.81 88 PRO A N 1
ATOM 675 C CA . PRO A 1 88 ? 13.079 1.395 -10.470 1.00 77.81 88 PRO A CA 1
ATOM 676 C C . PRO A 1 88 ? 13.124 1.491 -12.002 1.00 77.81 88 PRO A C 1
ATOM 678 O O . PRO A 1 88 ? 13.221 2.592 -12.537 1.00 77.81 88 PRO A O 1
ATOM 681 N N . GLU A 1 89 ? 13.007 0.364 -12.710 1.00 81.94 89 GLU A N 1
ATOM 682 C CA . GLU A 1 89 ? 12.985 0.315 -14.177 1.00 81.94 89 GLU A CA 1
ATOM 683 C C . GLU A 1 89 ? 11.630 0.772 -14.756 1.00 81.94 89 GLU A C 1
ATOM 685 O O . GLU A 1 89 ? 11.548 1.168 -15.919 1.00 81.94 89 GLU A O 1
ATOM 690 N N . PHE A 1 90 ? 10.568 0.797 -13.937 1.00 83.12 90 PHE A N 1
ATOM 691 C CA . PHE A 1 90 ? 9.199 1.134 -14.343 1.00 83.12 90 PHE A CA 1
ATOM 692 C C . PHE A 1 90 ? 8.647 2.353 -13.576 1.00 83.12 90 PHE A C 1
ATOM 694 O O . PHE A 1 90 ? 7.841 2.202 -12.650 1.00 83.12 90 PHE A O 1
ATOM 701 N N . PRO A 1 91 ? 8.983 3.594 -13.984 1.00 80.62 91 PRO A N 1
ATOM 702 C CA . PRO A 1 91 ? 8.613 4.810 -13.251 1.00 80.62 91 PRO A CA 1
ATOM 703 C C . PRO A 1 91 ? 7.097 5.014 -13.109 1.00 80.62 91 PRO A C 1
ATOM 705 O O . PRO A 1 91 ? 6.630 5.544 -12.102 1.00 80.62 91 PRO A O 1
ATOM 708 N N . THR A 1 92 ? 6.299 4.565 -14.082 1.00 81.62 92 THR A N 1
ATOM 709 C CA . THR A 1 92 ? 4.830 4.645 -14.012 1.00 81.62 92 THR A CA 1
ATOM 710 C C . THR A 1 92 ? 4.264 3.789 -12.881 1.00 81.62 92 THR A C 1
ATOM 712 O O . THR A 1 92 ? 3.361 4.222 -12.167 1.00 81.62 92 THR A O 1
ATOM 715 N N . LEU A 1 93 ? 4.801 2.580 -12.703 1.00 81.88 93 LEU A N 1
ATOM 716 C CA . LEU A 1 93 ? 4.368 1.660 -11.656 1.00 81.88 93 LEU A CA 1
ATOM 717 C C . LEU A 1 93 ? 4.879 2.115 -10.287 1.00 81.88 93 LEU A C 1
ATOM 719 O O . LEU A 1 93 ? 4.139 2.104 -9.303 1.00 81.88 93 LEU A O 1
ATOM 723 N N . LEU A 1 94 ? 6.116 2.613 -10.260 1.00 82.69 94 LEU A N 1
ATOM 724 C CA . LEU A 1 94 ? 6.717 3.233 -9.090 1.00 82.69 94 LEU A CA 1
ATOM 725 C C . LEU A 1 94 ? 5.886 4.416 -8.578 1.00 82.69 94 LEU A C 1
ATOM 727 O O . LEU A 1 94 ? 5.659 4.521 -7.376 1.00 82.69 94 LEU A O 1
ATOM 731 N N . GLY A 1 95 ? 5.397 5.285 -9.467 1.00 82.50 95 GLY A N 1
ATOM 732 C CA . GLY A 1 95 ? 4.548 6.419 -9.096 1.00 82.50 95 GLY A CA 1
ATOM 733 C C . GLY A 1 95 ? 3.220 5.996 -8.461 1.00 82.50 95 GLY A C 1
ATOM 734 O O . GLY A 1 95 ? 2.775 6.623 -7.500 1.00 82.50 95 GLY A O 1
ATOM 735 N N . LEU A 1 96 ? 2.615 4.910 -8.951 1.00 84.19 96 LEU A N 1
ATOM 736 C CA . LEU A 1 96 ? 1.367 4.368 -8.412 1.00 84.19 96 LEU A CA 1
ATOM 737 C C . LEU A 1 96 ? 1.573 3.807 -6.997 1.00 84.19 96 LEU A C 1
ATOM 739 O O . LEU A 1 96 ? 0.857 4.189 -6.073 1.00 84.19 96 LEU A O 1
ATOM 743 N N . LEU A 1 97 ? 2.610 2.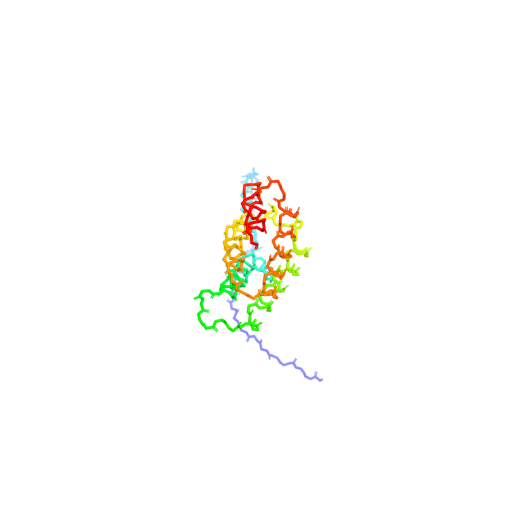990 -6.798 1.00 79.12 97 LEU A N 1
ATOM 744 C CA . LEU A 1 97 ? 2.960 2.441 -5.483 1.00 79.12 97 LEU A CA 1
ATOM 745 C C . LEU A 1 97 ? 3.418 3.527 -4.500 1.00 79.12 97 LEU A C 1
ATOM 747 O O . LEU A 1 97 ? 3.023 3.538 -3.340 1.00 79.12 97 LEU A O 1
ATOM 751 N N . SER A 1 98 ? 4.217 4.490 -4.949 1.00 78.19 98 SER A N 1
ATOM 752 C CA . SER A 1 98 ? 4.740 5.532 -4.058 1.00 78.19 98 SER A CA 1
ATOM 753 C C . SER A 1 98 ? 3.651 6.489 -3.579 1.00 78.19 98 SER A C 1
ATOM 755 O O . SER A 1 98 ? 3.711 6.962 -2.449 1.00 78.19 98 SER A O 1
ATOM 757 N N . ASN A 1 99 ? 2.651 6.786 -4.413 1.00 81.69 99 ASN A N 1
ATOM 758 C CA . ASN A 1 99 ? 1.664 7.816 -4.096 1.00 81.69 99 ASN A CA 1
ATOM 759 C C . ASN A 1 99 ? 0.324 7.254 -3.625 1.00 81.69 99 ASN A C 1
ATOM 761 O O . ASN A 1 99 ? -0.214 7.738 -2.630 1.00 81.69 99 ASN A O 1
ATOM 765 N N . GLU A 1 100 ? -0.257 6.295 -4.348 1.00 81.25 100 GLU A N 1
ATOM 766 C CA . GLU A 1 100 ? -1.586 5.768 -4.014 1.00 81.25 100 GLU A CA 1
ATOM 767 C C . GLU A 1 100 ? -1.494 4.803 -2.828 1.00 81.25 100 GLU A C 1
ATOM 769 O O . GLU A 1 100 ? -2.166 4.998 -1.818 1.00 81.25 100 GLU A O 1
ATOM 774 N N . MET A 1 101 ? -0.581 3.830 -2.872 1.00 79.75 101 MET A N 1
ATOM 775 C CA . MET A 1 101 ? -0.438 2.852 -1.785 1.00 79.75 101 MET A CA 1
ATOM 776 C C . MET A 1 101 ? -0.018 3.507 -0.460 1.00 79.75 101 MET A C 1
ATOM 778 O O . MET A 1 101 ? -0.558 3.157 0.587 1.00 79.75 101 MET A O 1
ATOM 782 N N . CYS A 1 102 ? 0.874 4.508 -0.487 1.00 80.56 102 CYS A N 1
ATOM 783 C CA . CYS A 1 102 ? 1.245 5.244 0.729 1.00 80.56 102 CYS A CA 1
ATOM 784 C C . CYS A 1 102 ? 0.055 6.010 1.330 1.00 80.56 102 CYS A C 1
ATOM 786 O O . CYS A 1 102 ? -0.108 6.026 2.550 1.00 80.56 102 CYS A O 1
ATOM 788 N N . ARG A 1 103 ? -0.817 6.600 0.498 1.00 82.69 103 ARG A N 1
ATOM 789 C CA . ARG A 1 103 ? -2.060 7.230 0.973 1.00 82.69 103 ARG A CA 1
ATOM 790 C C . ARG A 1 103 ? -2.975 6.219 1.660 1.00 82.69 103 ARG A C 1
ATOM 792 O O . ARG A 1 103 ? -3.499 6.523 2.732 1.00 82.69 103 ARG A O 1
ATOM 799 N N . TYR A 1 104 ? -3.128 5.026 1.086 1.00 80.44 104 TYR A N 1
ATOM 800 C CA . TYR A 1 104 ? -3.933 3.961 1.687 1.00 80.44 104 TYR A CA 1
ATOM 801 C C . TYR A 1 104 ? -3.371 3.464 3.005 1.00 80.44 104 TYR A C 1
ATOM 803 O O . TYR A 1 104 ? -4.111 3.356 3.977 1.00 80.44 104 TYR A O 1
ATOM 811 N N . MET A 1 105 ? -2.065 3.233 3.082 1.00 78.31 105 MET A N 1
ATOM 812 C CA . MET A 1 105 ? -1.430 2.841 4.335 1.00 78.31 105 MET A CA 1
ATOM 813 C C . MET A 1 105 ? -1.668 3.866 5.446 1.00 78.31 105 MET A C 1
ATOM 815 O O . MET A 1 105 ? -2.038 3.485 6.553 1.00 78.31 105 MET A O 1
ATOM 819 N N . CYS A 1 106 ? -1.513 5.161 5.154 1.00 77.75 106 CYS A N 1
ATOM 820 C CA . CYS A 1 106 ? -1.802 6.214 6.126 1.00 77.75 106 CYS A CA 1
ATOM 821 C C . CYS A 1 106 ? -3.279 6.212 6.549 1.00 77.75 106 CYS A C 1
ATOM 823 O O . CYS A 1 106 ? -3.573 6.387 7.729 1.00 77.75 106 CYS A O 1
ATOM 825 N N . ALA A 1 107 ? -4.205 5.962 5.617 1.00 80.94 107 ALA A N 1
ATOM 826 C CA . ALA A 1 107 ? -5.631 5.858 5.922 1.00 80.94 107 ALA A CA 1
ATOM 827 C C . ALA A 1 107 ? -5.953 4.639 6.805 1.00 80.94 107 ALA A C 1
ATOM 829 O O . ALA A 1 107 ? -6.697 4.764 7.777 1.00 80.94 107 ALA A O 1
ATOM 830 N N . VAL A 1 108 ? -5.357 3.476 6.521 1.00 76.56 108 VAL A N 1
ATOM 831 C CA . VAL A 1 108 ? -5.530 2.248 7.315 1.00 76.56 108 VAL A CA 1
ATOM 832 C C . VAL A 1 108 ? -4.949 2.411 8.722 1.00 76.56 108 VAL A C 1
ATOM 834 O O . VAL A 1 108 ? -5.533 1.905 9.681 1.00 76.56 108 VAL A O 1
ATOM 837 N N . THR A 1 109 ? -3.880 3.190 8.901 1.00 69.94 109 THR A N 1
ATOM 838 C CA . THR A 1 109 ? -3.357 3.539 10.234 1.00 69.94 109 THR A CA 1
ATOM 839 C C . THR A 1 109 ? -4.359 4.317 11.093 1.00 69.94 109 THR A C 1
ATOM 841 O O . THR A 1 109 ? -4.280 4.263 12.316 1.00 69.94 109 THR A O 1
ATOM 844 N N . SER A 1 110 ? -5.355 4.977 10.503 1.00 69.94 110 SER A N 1
ATOM 845 C CA . SER A 1 110 ? -6.448 5.609 11.255 1.00 69.94 110 SER A CA 1
ATOM 846 C C . SER A 1 110 ? -7.627 4.665 11.536 1.00 69.94 110 SER A C 1
ATOM 848 O O . SER A 1 110 ? -8.508 5.006 12.322 1.00 69.94 110 SER A O 1
ATOM 850 N N . THR A 1 111 ? -7.663 3.470 10.936 1.00 71.12 111 THR A N 1
ATOM 851 C CA . THR A 1 111 ? -8.742 2.488 11.152 1.00 71.12 111 THR A CA 1
ATOM 852 C C . THR A 1 111 ? -8.502 1.657 12.415 1.00 71.12 111 THR A C 1
ATOM 854 O O . THR A 1 111 ? -7.373 1.263 12.701 1.00 71.12 111 THR A O 1
ATOM 857 N N . GLY A 1 112 ? -9.550 1.356 13.189 1.00 69.69 112 GLY A N 1
ATOM 858 C CA . GLY A 1 112 ? -9.462 0.670 14.492 1.00 69.69 112 GLY A CA 1
ATOM 859 C C . GLY A 1 112 ? -9.084 -0.822 14.466 1.00 69.69 112 GLY A C 1
ATOM 860 O O . GLY A 1 112 ? -8.995 -1.436 15.525 1.00 69.69 112 GLY A O 1
ATOM 861 N N . SER A 1 113 ? -8.861 -1.421 13.292 1.00 81.31 113 SER A N 1
ATOM 862 C CA . SER A 1 113 ? -8.526 -2.846 13.159 1.00 81.31 113 SER A CA 1
ATOM 863 C C . SER A 1 113 ? -7.018 -3.079 13.270 1.00 81.31 113 SER A C 1
ATOM 865 O O . SER A 1 113 ? -6.249 -2.684 12.391 1.00 81.31 113 SER A O 1
ATOM 867 N N . LEU A 1 114 ? -6.591 -3.773 14.330 1.00 85.25 114 LEU A N 1
ATOM 868 C CA . LEU A 1 114 ? -5.181 -4.109 14.551 1.00 85.25 114 LEU A CA 1
ATOM 869 C C . LEU A 1 114 ? -4.617 -4.995 13.428 1.00 85.25 114 LEU A C 1
ATOM 871 O O . LEU A 1 114 ? -3.479 -4.814 13.009 1.00 85.25 114 LEU A O 1
ATOM 875 N N . THR A 1 115 ? -5.417 -5.922 12.895 1.00 87.38 115 THR A N 1
ATOM 876 C CA . THR A 1 115 ? -4.983 -6.844 11.836 1.00 87.38 115 THR A CA 1
ATOM 877 C C . THR A 1 115 ? -4.681 -6.119 10.528 1.00 87.38 115 THR A C 1
ATOM 879 O O . THR A 1 115 ? -3.631 -6.350 9.928 1.00 87.38 115 THR A O 1
ATOM 882 N N . LEU A 1 116 ? -5.577 -5.229 10.088 1.00 85.31 116 LEU A N 1
ATOM 883 C CA . LEU A 1 116 ? -5.359 -4.433 8.875 1.00 85.31 116 LEU A CA 1
ATOM 884 C C . LEU A 1 116 ? -4.176 -3.484 9.053 1.00 85.31 116 LEU A C 1
ATOM 886 O O . LEU A 1 116 ? -3.355 -3.351 8.149 1.00 85.31 116 LEU A O 1
ATOM 890 N N . PHE A 1 117 ? -4.044 -2.901 10.244 1.00 87.38 117 PHE A N 1
ATOM 891 C CA . PHE A 1 117 ? -2.902 -2.072 10.594 1.00 87.38 117 PHE A CA 1
ATOM 892 C C . PHE A 1 117 ? -1.571 -2.825 10.475 1.00 87.38 117 PHE A C 1
ATOM 894 O O . PHE A 1 117 ? -0.670 -2.348 9.790 1.00 87.38 117 PHE A O 1
ATOM 901 N N . THR A 1 118 ? -1.434 -4.012 11.077 1.00 88.81 118 THR A N 1
ATOM 902 C CA . THR A 1 118 ? -0.186 -4.790 11.002 1.00 88.81 118 THR A CA 1
ATOM 903 C C . THR A 1 118 ? 0.159 -5.181 9.563 1.00 88.81 118 THR A C 1
ATOM 905 O O . THR A 1 118 ? 1.323 -5.107 9.168 1.00 88.81 118 THR A O 1
ATOM 908 N N . LEU A 1 119 ? -0.839 -5.560 8.760 1.00 88.94 119 LEU A N 1
ATOM 909 C CA . LEU A 1 119 ? -0.640 -5.894 7.347 1.00 88.94 119 LEU A CA 1
ATOM 910 C C . LEU A 1 119 ? -0.199 -4.671 6.528 1.00 88.94 119 LEU A C 1
ATOM 912 O O . LEU A 1 119 ? 0.777 -4.757 5.783 1.00 88.94 119 LEU A O 1
ATOM 916 N N . ALA A 1 120 ? -0.864 -3.526 6.702 1.00 87.44 120 ALA A N 1
ATOM 917 C CA . ALA A 1 120 ? -0.514 -2.281 6.021 1.00 87.44 120 ALA A CA 1
ATOM 918 C C . ALA A 1 120 ? 0.868 -1.759 6.445 1.00 87.44 120 ALA A C 1
ATOM 920 O O . ALA A 1 120 ? 1.645 -1.316 5.601 1.00 87.44 120 ALA A O 1
ATOM 921 N N . ALA A 1 121 ? 1.215 -1.871 7.730 1.00 86.38 121 ALA A N 1
ATOM 922 C CA . ALA A 1 121 ? 2.534 -1.505 8.234 1.00 86.38 121 ALA A CA 1
ATOM 923 C C . ALA A 1 121 ? 3.639 -2.383 7.638 1.00 86.38 121 ALA A C 1
ATOM 925 O O . ALA A 1 121 ? 4.679 -1.862 7.234 1.00 86.38 121 ALA A O 1
ATOM 926 N N . ARG A 1 122 ? 3.406 -3.696 7.511 1.00 89.69 122 ARG A N 1
ATOM 927 C CA . ARG A 1 122 ? 4.349 -4.611 6.853 1.00 89.69 122 ARG A CA 1
ATOM 928 C C . ARG A 1 122 ? 4.572 -4.237 5.387 1.00 89.69 122 ARG A C 1
ATOM 930 O O . ARG A 1 122 ? 5.722 -4.099 4.978 1.00 89.69 122 ARG A O 1
ATOM 937 N N . LEU A 1 123 ? 3.495 -4.052 4.621 1.00 89.00 123 LEU A N 1
ATOM 938 C CA . LEU A 1 123 ? 3.565 -3.629 3.217 1.00 89.00 123 LEU A CA 1
ATOM 939 C C . LEU A 1 123 ? 4.323 -2.302 3.072 1.00 89.00 123 LEU A C 1
ATOM 941 O O . LEU A 1 123 ? 5.178 -2.155 2.197 1.00 89.00 123 LEU A O 1
ATOM 945 N N . GLY A 1 124 ? 4.052 -1.358 3.972 1.00 86.44 124 GLY A N 1
ATOM 946 C CA . GLY A 1 124 ? 4.721 -0.069 4.020 1.00 86.44 124 GLY A CA 1
ATOM 947 C C . GLY A 1 124 ? 6.211 -0.152 4.246 1.00 86.44 124 GLY A C 1
ATOM 948 O O . GLY A 1 124 ? 6.989 0.358 3.444 1.00 86.44 124 GLY A O 1
ATOM 949 N N . LEU A 1 125 ? 6.619 -0.836 5.312 1.00 86.56 125 LEU A N 1
ATOM 950 C CA . LEU A 1 125 ? 8.029 -1.016 5.635 1.00 86.56 125 LEU A CA 1
ATOM 951 C C . LEU A 1 125 ? 8.777 -1.733 4.509 1.00 86.56 125 LEU A C 1
ATOM 953 O O . LEU A 1 125 ? 9.869 -1.297 4.151 1.00 86.56 125 LEU A O 1
ATOM 957 N N . LEU A 1 126 ? 8.179 -2.764 3.906 1.00 88.44 126 LEU A N 1
ATOM 958 C CA . LEU A 1 126 ? 8.755 -3.459 2.755 1.00 88.44 126 LEU A CA 1
ATOM 959 C C . LEU A 1 126 ? 8.959 -2.500 1.575 1.00 88.44 126 LEU A C 1
ATOM 961 O O . LEU A 1 126 ? 10.053 -2.395 1.029 1.00 88.44 126 LEU A O 1
ATOM 965 N N . THR A 1 127 ? 7.930 -1.732 1.227 1.00 83.88 127 THR A N 1
ATOM 966 C CA . THR A 1 127 ? 7.990 -0.750 0.135 1.00 83.88 127 THR A CA 1
ATOM 967 C C . THR A 1 127 ? 9.063 0.306 0.389 1.00 83.88 127 THR A C 1
ATOM 969 O O . THR A 1 127 ? 9.845 0.642 -0.499 1.00 83.88 127 THR A O 1
ATOM 972 N N . PHE A 1 128 ? 9.149 0.806 1.618 1.00 82.81 128 PHE A N 1
ATOM 973 C CA . PHE A 1 128 ? 10.148 1.780 2.038 1.00 82.81 128 PHE A CA 1
ATOM 974 C C . PHE A 1 128 ? 11.574 1.226 2.025 1.00 82.81 128 PHE A C 1
ATOM 976 O O . PHE A 1 128 ? 12.514 1.961 1.721 1.00 82.81 128 PHE A O 1
ATOM 983 N N . GLN A 1 129 ? 11.755 -0.060 2.318 1.00 81.44 129 GLN A N 1
ATOM 984 C CA . GLN A 1 129 ? 13.047 -0.727 2.192 1.00 81.44 129 GLN A CA 1
ATOM 985 C C . GLN A 1 129 ? 13.460 -0.863 0.726 1.00 81.44 129 GLN A C 1
ATOM 987 O O . GLN A 1 129 ? 14.593 -0.525 0.384 1.00 81.44 129 GLN A O 1
ATOM 992 N N . THR A 1 130 ? 12.532 -1.284 -0.131 1.00 79.44 130 THR A N 1
ATOM 993 C CA . THR A 1 130 ? 12.754 -1.477 -1.566 1.00 79.44 130 THR A CA 1
ATOM 994 C C . THR A 1 130 ? 13.009 -0.159 -2.302 1.00 79.44 130 THR A C 1
ATOM 996 O O . THR A 1 130 ? 13.876 -0.081 -3.166 1.00 79.44 130 THR A O 1
ATOM 999 N N . LEU A 1 131 ? 12.298 0.911 -1.935 1.00 73.38 131 LEU A N 1
ATOM 1000 C CA . LEU A 1 131 ? 12.304 2.203 -2.635 1.00 73.38 131 LEU A CA 1
ATOM 1001 C C . LEU A 1 131 ? 13.015 3.311 -1.841 1.00 73.38 131 LEU A C 1
ATOM 1003 O O . LEU A 1 131 ? 12.751 4.501 -2.032 1.00 73.38 131 LEU A O 1
ATOM 1007 N N . ARG A 1 132 ? 13.939 2.927 -0.948 1.00 69.00 132 ARG A N 1
ATOM 1008 C CA . ARG A 1 132 ? 14.584 3.792 0.060 1.00 69.00 132 ARG A CA 1
ATOM 1009 C C . ARG A 1 132 ? 15.191 5.086 -0.497 1.00 69.00 132 ARG A C 1
ATOM 1011 O O . ARG A 1 132 ? 15.266 6.087 0.210 1.00 69.00 132 ARG A O 1
ATOM 1018 N N . ILE A 1 133 ? 15.631 5.084 -1.753 1.00 65.75 133 ILE A N 1
ATOM 1019 C CA . ILE A 1 133 ? 16.283 6.240 -2.383 1.00 65.75 133 ILE A CA 1
ATOM 1020 C C . ILE A 1 133 ? 15.259 7.304 -2.824 1.00 65.75 133 ILE A C 1
ATOM 1022 O O . ILE A 1 133 ? 15.588 8.489 -2.836 1.00 65.75 133 ILE A O 1
ATOM 1026 N N . HIS A 1 134 ? 14.013 6.914 -3.111 1.00 62.66 134 HIS A N 1
ATOM 1027 C CA . HIS A 1 134 ? 13.023 7.774 -3.770 1.00 62.66 134 HIS A CA 1
ATOM 1028 C C . HIS A 1 134 ? 11.963 8.380 -2.834 1.00 62.66 134 HIS A C 1
ATOM 1030 O O . HIS A 1 134 ? 11.303 9.337 -3.227 1.00 62.66 134 HIS A O 1
ATOM 1036 N N . ILE A 1 135 ? 11.788 7.862 -1.609 1.00 64.88 135 ILE A N 1
ATOM 1037 C CA . ILE A 1 135 ? 10.598 8.157 -0.783 1.00 64.88 135 ILE A CA 1
ATOM 1038 C C . ILE A 1 135 ? 10.954 8.526 0.674 1.00 64.88 135 ILE A C 1
ATOM 1040 O O . ILE A 1 135 ? 10.431 7.957 1.629 1.00 64.88 135 ILE A O 1
ATOM 1044 N N . LYS A 1 136 ? 11.872 9.476 0.882 1.00 74.88 136 LYS A N 1
ATOM 1045 C CA . LYS A 1 136 ? 12.335 9.834 2.241 1.00 74.88 136 LYS A CA 1
ATOM 1046 C C . LYS A 1 136 ? 11.286 10.583 3.075 1.00 74.88 136 LYS A C 1
ATOM 1048 O O . LYS A 1 136 ? 11.165 10.333 4.267 1.00 74.88 136 LYS A O 1
ATOM 1053 N N . PHE A 1 137 ? 10.506 11.466 2.454 1.00 77.25 137 PHE A N 1
ATOM 1054 C CA . PHE A 1 137 ? 9.530 12.296 3.170 1.00 77.25 137 PHE A CA 1
ATOM 1055 C C . PHE A 1 137 ? 8.291 11.499 3.604 1.00 77.25 137 PHE A C 1
ATOM 1057 O O . PHE A 1 137 ? 7.808 11.636 4.724 1.00 77.25 137 PHE A O 1
ATOM 1064 N N . GLN A 1 138 ? 7.797 10.605 2.745 1.00 72.31 138 GLN A N 1
ATOM 1065 C CA . GLN A 1 138 ? 6.639 9.771 3.065 1.00 72.31 138 GLN A CA 1
ATOM 1066 C C . GLN A 1 138 ? 6.991 8.702 4.112 1.00 72.31 138 GLN A C 1
ATOM 1068 O O . GLN A 1 138 ? 6.120 8.313 4.886 1.00 72.31 138 GLN A O 1
ATOM 1073 N N . GLN A 1 139 ? 8.259 8.276 4.188 1.00 76.81 139 GLN A N 1
ATOM 1074 C CA . GLN A 1 139 ? 8.763 7.446 5.288 1.00 76.81 139 GLN A CA 1
ATOM 1075 C C . GLN A 1 139 ? 8.700 8.174 6.629 1.00 76.81 139 GLN A C 1
ATOM 1077 O O . GLN A 1 139 ? 8.180 7.620 7.594 1.00 76.81 139 GLN A O 1
ATOM 1082 N N . GLU A 1 140 ? 9.209 9.405 6.689 1.00 82.00 140 GLU A N 1
ATOM 1083 C CA . GLU A 1 140 ? 9.195 10.214 7.911 1.00 82.00 140 GLU A CA 1
ATOM 1084 C C . GLU A 1 140 ? 7.762 10.444 8.407 1.00 82.00 140 GLU A C 1
ATOM 1086 O O . GLU A 1 140 ? 7.463 10.172 9.569 1.00 82.00 140 GLU A O 1
ATOM 1091 N N . LEU A 1 141 ? 6.848 10.823 7.505 1.00 81.00 141 LEU A N 1
ATOM 1092 C CA . LEU A 1 141 ? 5.429 10.987 7.827 1.00 81.00 141 LEU A CA 1
ATOM 1093 C C . LEU A 1 141 ? 4.793 9.687 8.338 1.00 81.00 141 LEU A C 1
ATOM 1095 O O . LEU A 1 141 ? 4.027 9.710 9.298 1.00 81.00 141 LEU A O 1
ATOM 1099 N N . PHE A 1 142 ? 5.094 8.547 7.711 1.00 78.31 142 PHE A N 1
ATOM 1100 C CA . PHE A 1 142 ? 4.546 7.263 8.144 1.00 78.31 142 PHE A CA 1
ATOM 1101 C C . PHE A 1 142 ? 5.050 6.863 9.536 1.00 78.31 142 PHE A C 1
ATOM 1103 O O . PHE A 1 142 ? 4.264 6.390 10.355 1.00 78.31 142 PHE A O 1
ATOM 1110 N N . LEU A 1 143 ? 6.335 7.082 9.832 1.00 80.12 143 LEU A N 1
ATOM 1111 C CA . LEU A 1 143 ? 6.903 6.819 11.156 1.00 80.12 143 LEU A CA 1
ATOM 1112 C C . LEU A 1 143 ? 6.317 7.749 12.224 1.00 80.12 143 LEU A C 1
ATOM 1114 O O . LEU A 1 143 ? 5.999 7.289 13.318 1.00 80.12 143 LEU A O 1
ATOM 1118 N N . ASP A 1 144 ? 6.115 9.026 11.906 1.00 82.69 144 ASP A N 1
ATOM 1119 C CA . ASP A 1 144 ? 5.460 9.978 12.806 1.00 82.69 144 ASP A CA 1
ATOM 1120 C C . ASP A 1 144 ? 4.002 9.570 13.100 1.00 82.69 144 ASP A C 1
ATOM 1122 O O . ASP A 1 144 ? 3.560 9.595 14.249 1.00 82.69 144 ASP A O 1
ATOM 1126 N N . LEU A 1 145 ? 3.271 9.085 12.089 1.00 80.31 145 LEU A N 1
ATOM 1127 C CA . LEU A 1 145 ? 1.926 8.527 12.267 1.00 80.31 145 LEU A CA 1
ATOM 1128 C C . LEU A 1 145 ? 1.915 7.251 13.120 1.00 80.31 145 LEU A C 1
ATOM 1130 O O . LEU A 1 145 ? 0.985 7.064 13.902 1.00 80.31 145 LEU A O 1
ATOM 1134 N N . LEU A 1 146 ? 2.927 6.388 12.992 1.00 77.62 146 LEU A N 1
ATOM 1135 C CA . LEU A 1 146 ? 3.066 5.199 13.838 1.00 77.62 146 LEU A CA 1
ATOM 1136 C C . LEU A 1 146 ? 3.358 5.551 15.298 1.00 77.62 146 LEU A C 1
ATOM 1138 O O . LEU A 1 146 ? 2.851 4.874 16.183 1.00 77.62 146 LEU A O 1
ATOM 1142 N N . MET A 1 147 ? 4.161 6.586 15.555 1.00 80.06 147 MET A N 1
ATOM 1143 C CA . MET A 1 147 ? 4.496 7.016 16.918 1.00 80.06 147 MET A CA 1
ATOM 1144 C C . MET A 1 147 ? 3.348 7.751 17.620 1.00 80.06 147 MET A C 1
ATOM 1146 O O . MET A 1 147 ? 3.278 7.741 18.845 1.00 80.06 147 MET A O 1
ATOM 1150 N N . LYS A 1 148 ? 2.468 8.418 16.863 1.00 74.19 148 LYS A N 1
ATOM 1151 C CA . LYS A 1 148 ? 1.331 9.186 17.403 1.00 74.19 148 LYS A CA 1
ATOM 1152 C C . LYS A 1 148 ? 0.107 8.339 17.765 1.00 74.19 148 LYS A C 1
ATOM 1154 O O . LYS A 1 148 ? -0.843 8.890 18.321 1.00 74.19 148 LYS A O 1
ATOM 1159 N N . ARG A 1 149 ? 0.103 7.053 17.423 1.00 58.44 149 ARG A N 1
ATOM 1160 C CA . ARG A 1 149 ? -0.984 6.112 17.705 1.00 58.44 149 ARG A CA 1
ATOM 1161 C C . ARG A 1 149 ? -0.698 5.310 18.970 1.00 58.44 149 ARG A C 1
ATOM 1163 O O . ARG A 1 149 ? -1.668 5.087 19.725 1.00 58.44 149 ARG A O 1
#

Sequence (149 aa):
MQVLIETVDGVVVQKDSPADDHIDNLTEANSTTRVQLGEPYNLPCLRELFRFLTTLIDPKDPDNTDGMLRLGIQLLTVAVEVAGPLFPEFPTLLGLLSNEMCRYMCAVTSTGSLTLFTLAARLGLLTFQTLRIHIKFQQELFLDLLMKR

Organism: NCBI:txid667725

Secondary structure (DSSP, 8-state):
---------------------------------------SS-HHHHHHHHHHHHHHT-TT-TT--HHHHHHHHHHHHHHHHHHGGGGGG-HHHHHHIIIIIHHHHHHHHTSS-HHHHHHHHHHHHHHHHHTTTT-HHHHHHHHHHHHT-

Foldseek 3Di:
DDDDDDDDDDDDDDDDDDDDDDDDDPPDDPPVPPPCPVPPDDPVVVLVVLVVLLVLLAPVDPVRDPVSNLVSLVVLQVCCVVCLQVVVVPVSSVCCCQPSLLVSLLVQLPDPDPSSNVSSVSSVVSNCVSCVVPRPPSVVVSVVSVVVD